Protein AF-A0A8S3ELR5-F1 (afdb_monomer_lite)

InterPro domains:
  IPR026510 Peroxisomal membrane protein 11C, metazoa [PTHR20990] (1-77)

Foldseek 3Di:
DVVVLVVVLVVLVVDVCPLVVLVVLLVVLVVVLVVDDCPDPSNVVSVVVNVVSVVVSVVSVVSVVVVVVVVVVVVVPDDD

Secondary structure (DSSP, 8-state):
-HHHHHHHHHHHHT-TTHHHHHHHHHHHHHHHHHHS-TTSHHHHHHHHHHHHHHHHHHHHHHHHHHHHHHHHHHHHTS--

Structure (mmCIF, N/CA/C/O backbone):
data_AF-A0A8S3ELR5-F1
#
_entry.id   AF-A0A8S3ELR5-F1
#
loop_
_atom_site.group_PDB
_atom_site.id
_atom_site.type_symbol
_atom_site.label_atom_id
_atom_site.label_alt_id
_atom_site.label_comp_id
_atom_site.label_asym_id
_atom_site.label_entity_id
_atom_site.label_seq_id
_atom_site.pdbx_PDB_ins_code
_atom_site.Cartn_x
_atom_site.Cartn_y
_atom_site.Cartn_z
_atom_site.occupancy
_atom_site.B_iso_or_equiv
_atom_site.auth_seq_id
_atom_site.auth_comp_id
_atom_site.auth_asym_id
_atom_site.auth_atom_id
_atom_site.pdbx_PDB_model_num
ATOM 1 N N . MET A 1 1 ? 8.759 -17.606 -21.779 1.00 42.59 1 MET A N 1
ATOM 2 C CA . MET A 1 1 ? 8.798 -17.454 -20.299 1.00 42.59 1 MET A CA 1
ATOM 3 C C . MET A 1 1 ? 9.013 -15.992 -19.908 1.00 42.59 1 MET A C 1
ATOM 5 O O . MET A 1 1 ? 8.361 -15.527 -18.986 1.00 42.59 1 MET A O 1
ATOM 9 N N . THR A 1 2 ? 9.830 -15.253 -20.663 1.00 47.47 2 THR A N 1
ATOM 10 C CA . THR A 1 2 ? 9.958 -13.784 -20.642 1.00 47.47 2 THR A CA 1
ATOM 11 C C . THR A 1 2 ? 8.666 -13.032 -20.988 1.00 47.47 2 THR A C 1
ATOM 13 O O . THR A 1 2 ? 8.387 -12.020 -20.356 1.00 47.47 2 THR A O 1
ATOM 16 N N . ASP A 1 3 ? 7.831 -13.554 -21.895 1.00 55.59 3 ASP A N 1
ATOM 17 C CA . ASP A 1 3 ? 6.587 -12.872 -22.306 1.00 55.59 3 ASP A CA 1
ATOM 18 C C . ASP A 1 3 ? 5.565 -12.708 -21.175 1.00 55.59 3 ASP A C 1
ATOM 20 O O . ASP A 1 3 ? 4.932 -11.665 -21.068 1.00 55.59 3 ASP A O 1
ATOM 24 N N . TYR A 1 4 ? 5.440 -13.699 -20.285 1.00 56.41 4 TYR A N 1
ATOM 25 C CA . TYR A 1 4 ? 4.524 -13.621 -19.139 1.00 56.41 4 TYR A CA 1
ATOM 26 C C . TYR A 1 4 ? 4.990 -12.602 -18.100 1.00 56.41 4 TYR A C 1
ATOM 28 O O . TYR A 1 4 ? 4.168 -11.916 -17.497 1.00 56.41 4 TYR A O 1
ATOM 36 N N . VAL A 1 5 ? 6.306 -12.486 -17.903 1.00 55.81 5 VAL A N 1
ATOM 37 C CA . VAL A 1 5 ? 6.891 -11.472 -17.018 1.00 55.81 5 VAL A CA 1
ATOM 38 C C . VAL A 1 5 ? 6.681 -10.087 -17.625 1.00 55.81 5 VAL A C 1
ATOM 40 O O . VAL A 1 5 ? 6.223 -9.197 -16.922 1.00 55.81 5 VAL A O 1
ATOM 43 N N . SER A 1 6 ? 6.899 -9.929 -18.935 1.00 57.78 6 SER A N 1
ATOM 44 C CA . SER A 1 6 ? 6.669 -8.662 -19.639 1.00 57.78 6 SER A CA 1
ATOM 45 C C . SER A 1 6 ? 5.199 -8.235 -19.605 1.00 57.78 6 SER A C 1
ATOM 47 O O . SER A 1 6 ? 4.914 -7.105 -19.239 1.00 57.78 6 SER A O 1
ATOM 49 N N . GLN A 1 7 ? 4.256 -9.147 -19.871 1.00 62.59 7 GLN A N 1
ATOM 50 C CA . GLN A 1 7 ? 2.817 -8.862 -19.767 1.00 62.59 7 GLN A CA 1
ATOM 51 C C . GLN A 1 7 ? 2.386 -8.503 -18.344 1.00 62.59 7 GLN A C 1
ATOM 53 O O . GLN A 1 7 ? 1.537 -7.638 -18.154 1.00 62.59 7 GLN A O 1
ATOM 58 N N . THR A 1 8 ? 2.950 -9.172 -17.337 1.00 57.31 8 THR A N 1
ATOM 59 C CA . THR A 1 8 ? 2.631 -8.876 -15.934 1.00 57.31 8 THR A CA 1
ATOM 60 C C . THR A 1 8 ? 3.155 -7.498 -15.540 1.00 57.31 8 THR A C 1
ATOM 62 O O . THR A 1 8 ? 2.457 -6.769 -14.842 1.00 57.31 8 THR A O 1
ATOM 65 N N . VAL A 1 9 ? 4.348 -7.127 -16.017 1.00 57.97 9 VAL A N 1
ATOM 66 C CA . VAL A 1 9 ? 4.933 -5.799 -15.799 1.00 57.97 9 VAL A CA 1
ATOM 67 C C . VAL A 1 9 ? 4.140 -4.721 -16.539 1.00 57.97 9 VAL A C 1
ATOM 69 O O . VAL A 1 9 ? 3.814 -3.723 -15.916 1.00 57.97 9 VAL A O 1
ATOM 72 N N . ASP A 1 10 ? 3.709 -4.948 -17.783 1.00 60.47 10 ASP A N 1
ATOM 73 C CA . ASP A 1 10 ? 2.884 -3.989 -18.540 1.00 60.47 10 ASP A CA 1
ATOM 74 C C . ASP A 1 10 ? 1.520 -3.736 -17.875 1.00 60.47 10 ASP A C 1
ATOM 76 O O . ASP A 1 10 ? 1.051 -2.601 -17.803 1.00 60.47 10 ASP A O 1
ATOM 80 N N . VAL A 1 11 ? 0.875 -4.779 -17.337 1.00 60.47 11 VAL A N 1
ATOM 81 C CA . VAL A 1 11 ? -0.382 -4.628 -16.580 1.00 60.47 11 VAL A CA 1
ATOM 82 C C . VAL A 1 11 ? -0.154 -3.862 -15.274 1.00 60.47 11 VAL A C 1
ATOM 84 O O . VAL A 1 11 ? -1.026 -3.102 -14.846 1.00 60.47 11 VAL A O 1
ATOM 87 N N . LEU A 1 12 ? 1.008 -4.046 -14.643 1.00 55.78 12 LEU A N 1
ATOM 88 C CA . LEU A 1 12 ? 1.392 -3.301 -13.448 1.00 55.78 12 LEU A CA 1
ATOM 89 C C . LEU A 1 12 ? 1.699 -1.829 -13.769 1.00 55.78 12 LEU A C 1
ATOM 91 O O . LEU A 1 12 ? 1.256 -0.953 -13.020 1.00 55.78 12 LEU A O 1
ATOM 95 N N . ASP A 1 13 ? 2.421 -1.557 -14.856 1.00 59.31 13 ASP A N 1
ATOM 96 C CA . ASP A 1 13 ? 2.787 -0.212 -15.325 1.00 59.31 13 ASP A CA 1
ATOM 97 C C . ASP A 1 13 ? 1.574 0.573 -15.842 1.00 59.31 13 ASP A C 1
ATOM 99 O O . ASP A 1 13 ? 1.514 1.790 -15.679 1.00 59.31 13 ASP A O 1
ATOM 103 N N . CYS A 1 14 ? 0.544 -0.098 -16.375 1.00 55.16 14 CYS A N 1
ATOM 104 C CA . CYS A 1 14 ? -0.695 0.550 -16.826 1.00 55.16 14 CYS A CA 1
ATOM 105 C C . CYS A 1 14 ? -1.482 1.274 -15.716 1.00 55.16 14 CYS A C 1
ATOM 1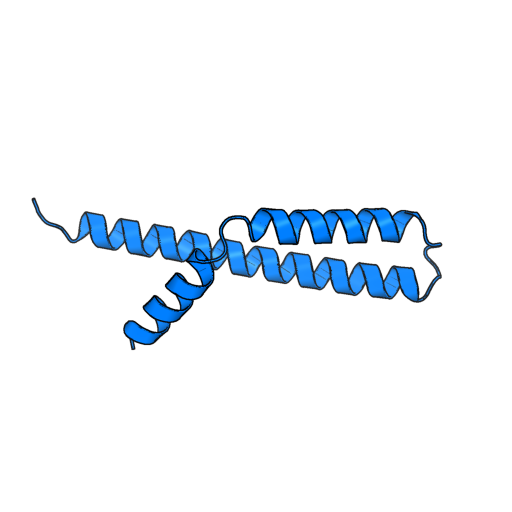07 O O . CYS A 1 14 ? -2.388 2.048 -16.025 1.00 55.16 14 CYS A O 1
ATOM 109 N N . TYR A 1 15 ? -1.174 1.038 -14.439 1.00 62.25 15 TYR A N 1
ATOM 110 C CA . TYR A 1 15 ? -1.826 1.703 -13.310 1.00 62.25 15 TYR A CA 1
ATOM 111 C C . TYR A 1 15 ? -0.904 2.761 -12.679 1.00 62.25 15 TYR A C 1
ATOM 113 O O . TYR A 1 15 ? -0.484 2.651 -11.519 1.00 62.25 15 TYR A O 1
ATOM 121 N N . GLU A 1 16 ? -0.614 3.826 -13.436 1.00 62.56 16 GLU A N 1
ATOM 122 C CA . GLU A 1 16 ? 0.005 5.040 -12.889 1.00 62.56 16 GLU A CA 1
ATOM 123 C C . GLU A 1 16 ? -0.807 5.540 -11.680 1.00 62.56 16 GLU A C 1
ATOM 125 O O . GLU A 1 16 ? -2.027 5.708 -11.731 1.00 62.56 16 GLU A O 1
ATOM 130 N N . GLY A 1 17 ? -0.132 5.737 -10.545 1.00 66.12 17 GLY A N 1
ATOM 131 C CA . GLY A 1 17 ? -0.772 6.162 -9.297 1.00 66.12 17 GLY A CA 1
ATOM 132 C C . GLY A 1 17 ? -1.320 5.033 -8.412 1.00 66.12 17 GLY A C 1
ATOM 133 O O . GLY A 1 17 ? -1.948 5.325 -7.392 1.00 66.12 17 GLY A O 1
ATOM 134 N N . ARG A 1 18 ? -1.052 3.753 -8.713 1.00 73.75 18 ARG A N 1
ATOM 135 C CA . ARG A 1 18 ? -1.430 2.618 -7.839 1.00 73.75 18 ARG A CA 1
ATOM 136 C C . ARG A 1 18 ? -0.920 2.752 -6.404 1.00 73.75 18 ARG A C 1
ATOM 138 O O . ARG A 1 18 ? -1.662 2.475 -5.463 1.00 73.75 18 ARG A O 1
ATOM 145 N N . ASP A 1 19 ? 0.318 3.219 -6.222 1.00 73.06 19 ASP A N 1
ATOM 146 C CA . ASP A 1 19 ? 0.893 3.423 -4.888 1.00 73.06 19 ASP A CA 1
ATOM 147 C C . ASP A 1 19 ? 0.144 4.535 -4.145 1.00 73.06 19 ASP A C 1
ATOM 149 O O . ASP A 1 19 ? -0.165 4.384 -2.964 1.00 73.06 1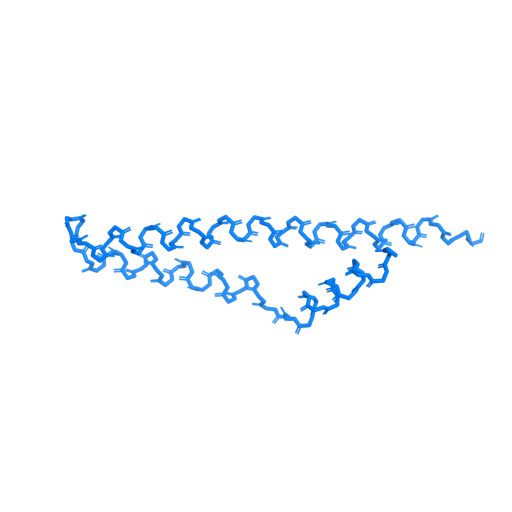9 ASP A O 1
ATOM 153 N N . ALA A 1 20 ? -0.265 5.595 -4.852 1.00 73.31 20 ALA A N 1
ATOM 154 C CA . ALA A 1 20 ? -1.093 6.659 -4.295 1.00 73.31 20 ALA A CA 1
ATOM 155 C C . ALA A 1 20 ? -2.492 6.149 -3.902 1.00 73.31 20 ALA A C 1
ATOM 157 O O . ALA A 1 20 ? -2.964 6.460 -2.810 1.00 73.31 20 ALA A O 1
ATOM 158 N N . ALA A 1 21 ? -3.131 5.312 -4.726 1.00 75.69 21 ALA A N 1
ATOM 159 C CA . ALA A 1 21 ? -4.440 4.723 -4.431 1.00 75.69 21 ALA A CA 1
ATOM 160 C C . ALA A 1 21 ? -4.400 3.767 -3.225 1.00 75.69 21 ALA A C 1
ATOM 162 O O . ALA A 1 21 ? -5.266 3.818 -2.344 1.00 75.69 21 ALA A O 1
ATOM 163 N N . ILE A 1 22 ? -3.372 2.920 -3.141 1.00 77.56 22 ILE A N 1
ATOM 164 C CA . ILE A 1 22 ? -3.181 1.994 -2.017 1.00 77.56 22 ILE A CA 1
ATOM 165 C C . ILE A 1 22 ? -2.848 2.773 -0.752 1.00 77.56 22 ILE A C 1
ATOM 167 O O . ILE A 1 22 ? -3.439 2.521 0.296 1.00 77.56 22 ILE A O 1
ATOM 171 N N . THR A 1 23 ? -1.970 3.768 -0.852 1.00 78.31 23 THR A N 1
ATOM 172 C CA . THR A 1 23 ? -1.605 4.642 0.263 1.00 78.31 23 THR A CA 1
ATOM 173 C C . THR A 1 23 ? -2.807 5.436 0.771 1.00 78.31 23 THR A C 1
ATOM 175 O O . THR A 1 23 ? -3.041 5.475 1.979 1.00 78.31 23 THR A O 1
ATOM 178 N N . PHE A 1 24 ? -3.633 5.987 -0.122 1.00 82.06 24 PHE A N 1
ATOM 179 C CA . PHE A 1 24 ? -4.885 6.647 0.242 1.00 82.06 24 PHE A CA 1
ATOM 180 C C . PHE A 1 24 ? -5.828 5.688 0.972 1.00 82.06 24 PHE A C 1
ATOM 182 O O . PHE A 1 24 ? -6.325 6.012 2.048 1.00 82.06 24 PHE A O 1
ATOM 189 N N . THR A 1 25 ? -6.019 4.478 0.444 1.00 79.19 25 THR A N 1
ATOM 190 C CA . THR A 1 25 ? -6.895 3.462 1.051 1.00 79.19 25 THR A CA 1
ATOM 191 C C . THR A 1 25 ? -6.390 3.020 2.429 1.00 79.19 25 THR A C 1
ATOM 193 O O . THR A 1 25 ? -7.179 2.794 3.347 1.00 79.19 25 THR A O 1
ATOM 196 N N . LEU A 1 26 ? -5.072 2.938 2.602 1.00 80.44 26 LEU A N 1
ATOM 197 C CA . LEU A 1 26 ? -4.408 2.548 3.842 1.00 80.44 26 LEU A CA 1
ATOM 198 C C . LEU A 1 26 ? -4.579 3.626 4.925 1.00 80.44 26 LEU A C 1
ATOM 200 O O . LEU A 1 26 ? -5.005 3.319 6.042 1.00 80.44 26 LEU A O 1
ATOM 204 N N . TYR A 1 27 ? -4.365 4.899 4.581 1.00 81.44 27 TYR A N 1
ATOM 205 C CA . TYR A 1 27 ? -4.648 6.013 5.491 1.00 81.44 27 TYR A CA 1
ATOM 206 C C . TYR A 1 27 ? -6.139 6.176 5.770 1.00 81.44 27 TYR A C 1
ATOM 208 O O . TYR A 1 27 ? -6.511 6.439 6.910 1.00 81.44 27 TYR A O 1
ATOM 216 N N . PHE A 1 28 ? -6.999 5.946 4.780 1.00 82.81 28 PHE A N 1
ATOM 217 C CA . PHE A 1 28 ? -8.446 5.960 4.956 1.00 82.81 28 PHE A CA 1
ATOM 218 C C . PHE A 1 28 ? -8.910 4.873 5.936 1.00 82.81 28 PHE A C 1
ATOM 220 O O . PHE A 1 28 ? -9.686 5.155 6.847 1.00 82.81 28 PHE A O 1
ATOM 227 N N . CYS A 1 29 ? -8.377 3.651 5.825 1.00 80.31 29 CYS A N 1
ATOM 228 C CA . CYS A 1 29 ? -8.639 2.575 6.784 1.00 80.31 29 CYS A CA 1
ATOM 229 C C . CYS A 1 29 ? -8.134 2.921 8.190 1.00 80.31 29 CYS A C 1
ATOM 231 O O . CYS A 1 29 ? -8.826 2.645 9.171 1.00 80.31 29 CYS A O 1
ATOM 233 N N . CYS A 1 30 ? -6.955 3.539 8.297 1.00 80.62 30 CYS A N 1
ATOM 234 C CA . CYS A 1 30 ? -6.398 3.984 9.574 1.00 80.62 30 CYS A CA 1
ATOM 235 C C . CYS A 1 30 ? -7.283 5.061 10.222 1.00 80.62 30 CYS A C 1
ATOM 237 O O . CYS A 1 30 ? -7.675 4.932 11.383 1.00 80.62 30 CYS A O 1
ATOM 239 N N . LEU A 1 31 ? -7.685 6.062 9.439 1.00 86.06 31 LEU A N 1
ATOM 240 C CA . LEU A 1 31 ? -8.555 7.154 9.857 1.00 86.06 31 LEU A CA 1
ATOM 241 C C . LEU A 1 31 ? -9.920 6.622 10.306 1.00 86.06 31 LEU A C 1
ATOM 243 O O . LEU A 1 31 ? -10.329 6.886 11.434 1.00 86.06 31 LEU A O 1
ATOM 247 N N . LEU A 1 32 ? -10.566 5.771 9.499 1.00 83.81 32 LEU A N 1
ATOM 248 C CA . LEU A 1 32 ? -11.801 5.078 9.878 1.00 83.81 32 LEU A CA 1
ATOM 249 C C . LEU A 1 32 ? -11.629 4.278 11.169 1.00 83.81 32 LEU A C 1
ATOM 251 O O . LEU A 1 32 ? -12.482 4.354 12.047 1.00 83.81 32 LEU A O 1
ATOM 255 N N . SER A 1 33 ? -10.526 3.542 11.326 1.00 78.69 33 SER A N 1
ATOM 256 C CA . SER A 1 33 ? -10.286 2.732 12.525 1.00 78.69 33 SER A CA 1
ATOM 257 C C . SER A 1 33 ? -10.205 3.562 13.812 1.00 78.69 33 SER A C 1
ATOM 259 O O . SER A 1 33 ? -10.525 3.025 14.873 1.00 78.69 33 SER A O 1
ATOM 261 N N . GLY A 1 34 ? -9.838 4.847 13.714 1.00 80.12 34 GLY A N 1
ATOM 262 C CA . GLY A 1 34 ? -9.817 5.804 14.822 1.00 80.12 34 GLY A CA 1
ATOM 263 C C . GLY A 1 34 ? -11.201 6.304 15.249 1.00 80.12 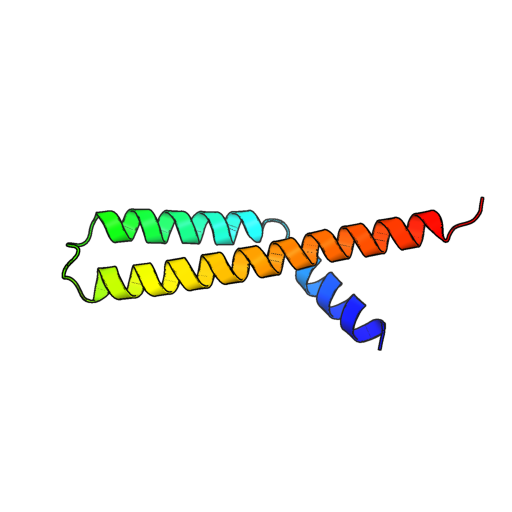34 GLY A C 1
ATOM 264 O O . GLY A 1 34 ? -11.383 6.641 16.416 1.00 80.12 34 GLY A O 1
ATOM 265 N N . PHE A 1 35 ? -12.193 6.287 14.352 1.00 84.88 35 PHE A N 1
ATOM 266 C CA . PHE A 1 35 ? -13.583 6.638 14.677 1.00 84.88 35 PHE A CA 1
ATOM 267 C C . PHE A 1 35 ? -14.349 5.505 15.369 1.00 84.88 35 PHE A C 1
ATOM 269 O O . PHE A 1 35 ? -15.386 5.749 15.987 1.00 84.88 35 PHE A O 1
ATOM 276 N N . TYR A 1 36 ? -13.855 4.265 15.293 1.00 81.25 36 TYR A N 1
ATOM 277 C CA . TYR A 1 36 ? -14.510 3.114 15.908 1.00 81.25 36 TYR A CA 1
ATOM 278 C C . TYR A 1 36 ? -13.839 2.707 17.225 1.00 81.25 36 TYR A C 1
ATOM 280 O O . TYR A 1 36 ? -12.611 2.633 17.308 1.00 81.25 36 TYR A O 1
ATOM 288 N N . PRO A 1 37 ? -14.620 2.337 18.258 1.00 80.56 37 PRO A N 1
ATOM 289 C CA . PRO A 1 37 ? -14.054 1.856 19.507 1.00 80.56 37 PRO A CA 1
ATOM 290 C C . PRO A 1 37 ? -13.242 0.580 19.269 1.00 80.56 37 PRO A C 1
ATOM 292 O O . PRO A 1 37 ? -13.666 -0.330 18.550 1.00 80.56 37 PRO A O 1
ATOM 295 N N . ARG A 1 38 ? -12.088 0.484 19.937 1.00 74.88 38 ARG A N 1
ATOM 296 C CA . ARG A 1 38 ? -11.087 -0.588 19.769 1.00 74.88 38 ARG A CA 1
ATOM 297 C C . ARG A 1 38 ? -11.635 -2.007 19.994 1.00 74.88 38 ARG A C 1
ATOM 299 O O . ARG A 1 38 ? -11.098 -2.975 19.466 1.00 74.88 38 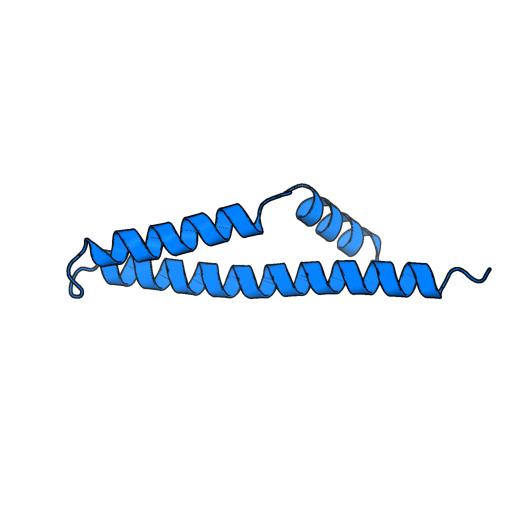ARG A O 1
ATOM 306 N N . LYS A 1 39 ? -12.724 -2.141 20.763 1.00 77.62 39 LYS A N 1
ATOM 307 C CA . LYS A 1 39 ? -13.418 -3.419 21.012 1.00 77.62 39 LYS A CA 1
ATOM 308 C C . LYS A 1 39 ? -14.390 -3.831 19.897 1.00 77.62 39 LYS A C 1
ATOM 310 O O . LYS A 1 39 ? -14.851 -4.969 19.916 1.00 77.62 39 LYS A O 1
ATOM 315 N N . SER A 1 40 ? -14.691 -2.954 18.939 1.00 81.56 40 SER A N 1
ATOM 316 C CA . SER A 1 40 ? -15.615 -3.262 17.846 1.00 81.56 40 SER A CA 1
ATOM 317 C C . SER A 1 40 ? -15.028 -4.291 16.875 1.00 81.56 40 SER A C 1
ATOM 319 O O . SER A 1 40 ? -13.835 -4.288 16.556 1.00 81.56 40 SER A O 1
ATOM 321 N N . ASN A 1 41 ? -15.893 -5.167 16.360 1.00 82.00 41 ASN A N 1
ATOM 322 C CA . ASN A 1 41 ? -15.532 -6.110 15.298 1.00 82.00 41 ASN A CA 1
ATOM 323 C C . ASN A 1 41 ? -15.079 -5.377 14.023 1.00 82.00 41 ASN A C 1
ATOM 325 O O . ASN A 1 41 ? -14.198 -5.864 13.312 1.00 82.00 41 ASN A O 1
ATOM 329 N N . LEU A 1 42 ? -15.624 -4.179 13.779 1.00 79.81 42 LEU A N 1
ATOM 330 C CA . LEU A 1 42 ? -15.260 -3.323 12.653 1.00 79.81 42 LEU A CA 1
ATOM 331 C C . LEU A 1 42 ? -13.810 -2.833 12.750 1.00 79.81 42 LEU A C 1
ATOM 333 O O . LEU A 1 42 ? -13.075 -2.945 11.775 1.00 79.81 42 LEU A O 1
ATOM 337 N N . HIS A 1 43 ? -13.366 -2.385 13.932 1.00 78.50 43 HIS A N 1
ATOM 338 C CA . HIS A 1 43 ? -11.980 -1.963 14.159 1.00 78.50 43 HIS A CA 1
ATOM 339 C C . HIS A 1 43 ? -10.987 -3.101 13.863 1.00 78.50 43 HIS A C 1
ATOM 341 O O . HIS A 1 43 ? -10.015 -2.905 13.137 1.00 78.50 43 HIS A O 1
ATOM 347 N N . ARG A 1 44 ? -11.264 -4.329 14.332 1.00 82.88 44 ARG A N 1
ATOM 348 C CA . ARG A 1 44 ? -10.419 -5.502 14.022 1.00 82.88 44 ARG A CA 1
ATOM 349 C C . ARG A 1 44 ? -10.436 -5.870 12.539 1.00 82.88 44 ARG A C 1
ATOM 351 O O . ARG A 1 44 ? -9.439 -6.359 12.013 1.00 82.88 44 ARG A O 1
ATOM 358 N N . SER A 1 45 ? -11.570 -5.693 11.863 1.00 84.81 45 SER A N 1
ATOM 359 C CA . SER A 1 45 ? -11.668 -5.930 10.422 1.00 84.81 45 SER A CA 1
ATOM 360 C C . SER A 1 45 ? -10.855 -4.903 9.632 1.00 84.81 45 SER A C 1
ATOM 362 O O . SER A 1 45 ? -10.060 -5.292 8.783 1.00 84.81 45 SER A O 1
ATOM 364 N N . LEU A 1 46 ? -10.970 -3.619 9.982 1.00 80.31 46 LEU A N 1
ATOM 365 C CA . LEU A 1 46 ? -10.195 -2.527 9.391 1.00 80.31 46 LEU A CA 1
ATOM 366 C C . LEU A 1 46 ? -8.691 -2.711 9.608 1.00 80.31 46 LEU A C 1
ATOM 368 O O . LEU A 1 46 ? -7.9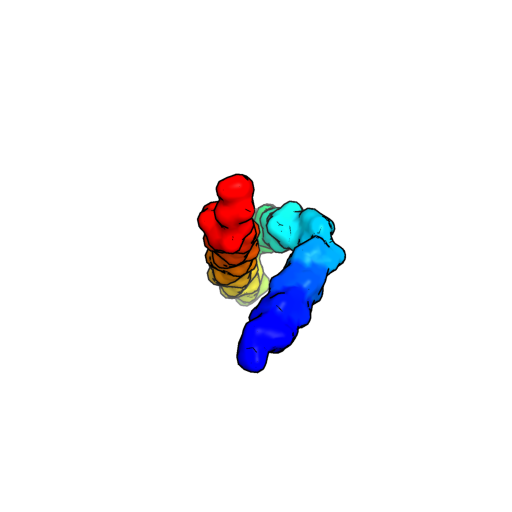29 -2.547 8.665 1.00 80.31 46 LEU A O 1
ATOM 372 N N . GLN A 1 47 ? -8.255 -3.144 10.795 1.00 82.25 47 GLN A N 1
ATOM 373 C CA . GLN A 1 47 ? -6.842 -3.464 11.035 1.00 82.25 47 GLN A CA 1
ATOM 374 C C . GLN A 1 47 ? -6.344 -4.658 10.207 1.00 82.25 47 GLN A C 1
ATOM 376 O O . GLN A 1 47 ? -5.214 -4.642 9.725 1.00 82.25 47 GLN A O 1
ATOM 381 N N . ARG A 1 48 ? -7.173 -5.691 10.002 1.00 86.06 48 ARG A N 1
ATOM 382 C CA . ARG A 1 48 ? -6.815 -6.810 9.110 1.00 86.06 48 ARG A CA 1
ATOM 383 C C . ARG A 1 48 ? -6.688 -6.359 7.657 1.00 86.06 48 ARG A C 1
ATOM 385 O O . ARG A 1 48 ? -5.769 -6.799 6.974 1.00 86.06 48 ARG A O 1
ATOM 392 N N . VAL A 1 49 ? -7.593 -5.497 7.199 1.00 82.75 49 VAL A N 1
ATOM 393 C CA . VAL A 1 49 ? -7.550 -4.913 5.851 1.00 82.75 49 VAL A CA 1
ATOM 394 C C . VAL A 1 49 ? -6.318 -4.023 5.693 1.00 82.75 49 VAL A C 1
ATOM 396 O O . VAL A 1 49 ? -5.587 -4.187 4.724 1.00 82.75 49 VAL A O 1
ATOM 399 N N . PHE A 1 50 ? -6.030 -3.173 6.681 1.00 83.38 50 PHE A N 1
ATOM 400 C CA . PHE A 1 50 ? -4.830 -2.340 6.732 1.00 83.38 50 PHE A CA 1
ATOM 401 C C . PHE A 1 50 ? -3.553 -3.174 6.587 1.00 83.38 50 PHE A C 1
ATOM 403 O O . PHE A 1 50 ? -2.752 -2.905 5.700 1.00 83.38 50 PHE A O 1
ATOM 410 N N . LYS A 1 51 ? -3.403 -4.236 7.390 1.00 84.56 51 LYS A N 1
ATOM 411 C CA . LYS A 1 51 ? -2.225 -5.110 7.332 1.00 84.56 51 LYS A CA 1
ATOM 412 C C . LYS A 1 51 ? -2.063 -5.785 5.966 1.00 84.56 51 LYS A C 1
ATOM 414 O O . LYS A 1 51 ? -0.967 -5.835 5.432 1.00 84.56 51 LYS A O 1
ATOM 419 N N . ARG A 1 52 ? -3.160 -6.255 5.364 1.00 84.62 52 ARG A N 1
ATOM 420 C CA . ARG A 1 52 ? -3.112 -6.845 4.015 1.00 84.62 52 ARG A CA 1
ATOM 421 C C . ARG A 1 52 ? -2.745 -5.826 2.936 1.00 84.62 52 ARG A C 1
ATOM 423 O O . ARG A 1 52 ? -2.030 -6.171 2.007 1.00 84.62 52 ARG A O 1
ATOM 430 N N . LEU A 1 53 ? -3.233 -4.592 3.044 1.00 79.94 53 LEU A N 1
ATOM 431 C CA . LEU A 1 53 ? -2.862 -3.504 2.133 1.00 79.94 53 LEU A CA 1
ATOM 432 C C . LEU A 1 53 ? -1.385 -3.122 2.280 1.00 79.94 53 LEU A C 1
ATOM 434 O O . LEU A 1 53 ? -0.736 -2.830 1.280 1.00 79.94 53 LEU A O 1
ATOM 438 N N . GLU A 1 54 ? -0.855 -3.153 3.502 1.00 82.25 54 GLU A N 1
ATOM 439 C CA . GLU A 1 54 ? 0.566 -2.941 3.779 1.00 82.25 54 GLU A CA 1
ATOM 440 C C . GLU A 1 54 ? 1.426 -4.029 3.117 1.00 82.25 54 GLU A C 1
ATOM 442 O O . GLU A 1 54 ? 2.347 -3.701 2.368 1.00 82.25 54 GLU A O 1
ATOM 447 N N . ASP A 1 55 ? 1.056 -5.304 3.284 1.00 82.62 55 ASP A N 1
ATOM 448 C CA . ASP A 1 55 ? 1.724 -6.435 2.626 1.00 82.62 55 ASP A CA 1
ATOM 449 C C . ASP A 1 55 ? 1.672 -6.305 1.089 1.00 82.62 55 ASP A C 1
ATOM 451 O O . ASP A 1 55 ? 2.686 -6.474 0.408 1.00 82.62 55 ASP A O 1
ATOM 455 N N . CYS A 1 56 ? 0.516 -5.928 0.524 1.00 78.81 56 CYS A N 1
ATOM 456 C CA . CYS A 1 56 ? 0.385 -5.667 -0.913 1.00 78.81 56 CYS A CA 1
ATOM 457 C C . CYS A 1 56 ? 1.326 -4.549 -1.383 1.00 78.81 56 CYS A C 1
ATOM 459 O O . CYS A 1 56 ? 1.939 -4.672 -2.442 1.00 78.81 56 CYS A O 1
ATOM 461 N N . ARG A 1 57 ? 1.471 -3.468 -0.608 1.00 79.75 57 ARG A N 1
ATOM 462 C CA . ARG A 1 57 ? 2.333 -2.336 -0.971 1.00 79.75 57 ARG A CA 1
ATOM 463 C C . ARG A 1 57 ? 3.814 -2.716 -0.991 1.00 79.75 57 ARG A C 1
ATOM 465 O O . ARG A 1 57 ? 4.551 -2.226 -1.842 1.00 79.75 57 ARG A O 1
ATOM 472 N N . VAL A 1 58 ? 4.248 -3.606 -0.098 1.00 81.31 58 VAL A N 1
ATOM 473 C CA . VAL A 1 58 ? 5.615 -4.156 -0.121 1.00 81.31 58 VAL A CA 1
ATOM 474 C C . VAL A 1 58 ? 5.858 -4.943 -1.406 1.00 81.31 58 VAL A C 1
ATOM 476 O O . VAL A 1 58 ? 6.871 -4.733 -2.066 1.00 81.31 58 VAL A O 1
ATOM 479 N N . VAL A 1 59 ? 4.910 -5.797 -1.796 1.00 79.06 59 VAL A N 1
ATOM 480 C CA . VAL A 1 59 ? 5.002 -6.576 -3.039 1.00 79.06 59 VAL A CA 1
ATOM 481 C C . VAL A 1 59 ? 5.038 -5.661 -4.264 1.00 79.06 59 VAL A C 1
ATOM 483 O O . VAL A 1 59 ? 5.858 -5.862 -5.151 1.00 79.06 59 VAL A O 1
ATOM 486 N N . LEU A 1 60 ? 4.200 -4.625 -4.303 1.00 74.25 60 LEU A N 1
ATOM 487 C CA . LEU A 1 60 ? 4.184 -3.646 -5.394 1.00 74.25 60 LEU A CA 1
ATOM 488 C C . LEU A 1 60 ? 5.491 -2.864 -5.523 1.00 74.25 60 LEU A C 1
ATOM 490 O O . LEU A 1 60 ? 5.961 -2.678 -6.639 1.00 74.25 60 LEU A O 1
ATOM 494 N N . ARG A 1 61 ? 6.105 -2.465 -4.405 1.00 76.94 61 ARG A N 1
ATOM 495 C CA . ARG A 1 61 ? 7.440 -1.847 -4.424 1.00 76.94 61 ARG A CA 1
ATOM 496 C C . ARG A 1 61 ? 8.511 -2.804 -4.919 1.00 76.94 61 ARG A C 1
ATOM 498 O O . ARG A 1 61 ? 9.349 -2.402 -5.708 1.00 76.94 61 ARG A O 1
ATOM 505 N N . LEU A 1 62 ? 8.449 -4.068 -4.504 1.00 75.38 62 LEU A N 1
ATOM 506 C CA . LEU A 1 62 ? 9.363 -5.092 -5.004 1.00 75.38 62 LEU A CA 1
ATOM 507 C C . LEU A 1 62 ? 9.232 -5.254 -6.527 1.00 75.38 62 LEU A C 1
ATOM 509 O O . LEU A 1 62 ? 10.235 -5.426 -7.210 1.00 75.38 62 LEU A O 1
ATOM 513 N N . TYR A 1 63 ? 8.011 -5.177 -7.065 1.00 72.31 63 TYR A N 1
ATOM 514 C CA . TYR A 1 63 ? 7.795 -5.175 -8.512 1.00 72.31 63 TYR A CA 1
ATOM 515 C C . TYR A 1 63 ? 8.344 -3.917 -9.195 1.00 72.31 63 TYR A C 1
ATOM 517 O O . TYR A 1 63 ? 8.979 -4.058 -10.234 1.00 72.31 63 TYR A O 1
ATOM 525 N N . ASP A 1 64 ? 8.161 -2.724 -8.621 1.00 71.56 64 ASP A N 1
ATOM 526 C CA . ASP A 1 64 ? 8.771 -1.493 -9.157 1.00 71.56 64 ASP A CA 1
ATOM 527 C C . ASP A 1 64 ? 10.304 -1.581 -9.185 1.00 71.56 64 ASP A C 1
ATOM 529 O O . ASP A 1 64 ? 10.928 -1.275 -10.201 1.00 71.56 64 ASP A O 1
ATOM 533 N N . ASP A 1 65 ? 10.915 -2.088 -8.113 1.00 75.81 65 ASP A N 1
ATOM 534 C CA . ASP A 1 65 ? 12.363 -2.295 -8.037 1.00 75.81 65 ASP A CA 1
ATOM 535 C C . ASP A 1 65 ? 12.849 -3.319 -9.083 1.00 75.81 65 ASP A C 1
ATOM 537 O O . ASP A 1 65 ? 13.931 -3.171 -9.655 1.00 75.81 65 ASP A O 1
ATOM 541 N N . LEU A 1 66 ? 12.043 -4.346 -9.382 1.00 68.69 66 LEU A N 1
ATOM 542 C CA . LEU A 1 66 ? 12.328 -5.321 -10.440 1.00 68.69 66 LEU A CA 1
ATOM 543 C C . LEU A 1 66 ? 12.229 -4.714 -11.846 1.00 68.69 66 LEU A C 1
ATOM 545 O O . LEU A 1 66 ? 13.047 -5.057 -12.702 1.00 68.69 66 LEU A O 1
ATOM 549 N N . THR A 1 67 ? 11.277 -3.811 -12.091 1.00 68.56 67 THR A N 1
ATOM 550 C CA . THR A 1 67 ? 11.187 -3.053 -13.349 1.00 68.56 67 THR A CA 1
ATOM 551 C C . THR A 1 67 ? 12.428 -2.179 -13.538 1.00 68.56 67 THR A C 1
ATOM 553 O O . THR A 1 67 ? 13.040 -2.205 -14.604 1.00 68.56 67 THR A O 1
ATOM 556 N N . ILE A 1 68 ? 12.880 -1.499 -12.479 1.00 70.44 68 ILE A N 1
ATOM 557 C CA . ILE A 1 68 ? 14.121 -0.709 -12.496 1.00 70.44 68 ILE A CA 1
ATOM 558 C C . ILE A 1 68 ? 15.338 -1.604 -12.769 1.00 70.44 68 ILE A C 1
ATOM 560 O O . ILE A 1 68 ? 16.187 -1.253 -13.584 1.00 70.44 68 ILE A O 1
ATOM 564 N N . LEU A 1 69 ? 15.422 -2.780 -12.140 1.00 66.00 69 LEU A N 1
ATOM 565 C CA . LEU A 1 69 ? 16.483 -3.761 -12.401 1.00 66.00 69 LEU A CA 1
ATOM 566 C C . LEU A 1 69 ? 16.480 -4.242 -13.855 1.00 66.00 69 LEU A C 1
ATOM 568 O O . LEU A 1 69 ? 17.542 -4.309 -14.471 1.00 66.00 69 LEU A O 1
ATOM 572 N N . ARG A 1 70 ? 15.308 -4.555 -14.424 1.00 70.12 70 ARG A N 1
ATOM 573 C CA . ARG A 1 70 ? 15.166 -4.916 -15.843 1.00 70.12 70 ARG A CA 1
ATOM 574 C C . ARG A 1 70 ? 15.701 -3.802 -16.734 1.00 70.12 70 ARG A C 1
ATOM 576 O O . ARG A 1 70 ? 16.474 -4.083 -17.649 1.00 70.12 70 ARG A O 1
ATOM 583 N N . ASP A 1 71 ? 15.302 -2.564 -16.475 1.00 68.44 71 ASP A N 1
ATOM 584 C CA . ASP A 1 71 ? 15.714 -1.419 -17.282 1.00 68.44 71 ASP A CA 1
ATOM 585 C C . ASP A 1 71 ? 17.225 -1.182 -17.169 1.00 68.44 71 ASP A C 1
ATOM 587 O O . ASP A 1 71 ? 17.882 -0.946 -18.182 1.00 68.44 71 ASP A O 1
ATOM 591 N N . LEU A 1 72 ? 17.801 -1.365 -15.977 1.00 70.25 72 LEU A N 1
ATOM 592 C CA . LEU A 1 72 ? 19.237 -1.242 -15.722 1.00 70.25 72 LEU A CA 1
ATOM 593 C C . LEU A 1 72 ? 20.044 -2.331 -16.445 1.00 70.25 72 LEU A C 1
ATOM 595 O O . LEU A 1 72 ? 21.015 -2.021 -17.132 1.00 70.25 72 LEU A O 1
ATOM 599 N N . PHE A 1 73 ? 19.599 -3.591 -16.389 1.00 66.12 73 PHE A N 1
ATOM 600 C CA . PHE A 1 73 ? 20.210 -4.676 -17.164 1.00 66.12 73 PHE A CA 1
ATOM 601 C C . PHE A 1 73 ? 20.062 -4.462 -18.674 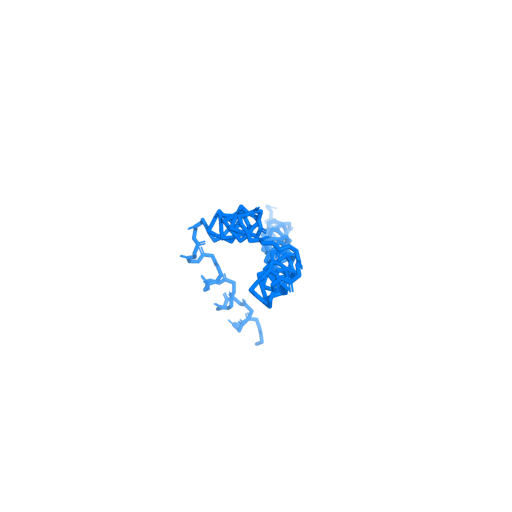1.00 66.12 73 PHE A C 1
ATOM 603 O O . PHE A 1 73 ? 20.997 -4.734 -19.418 1.00 66.12 73 PHE A O 1
ATOM 610 N N . THR A 1 74 ? 18.924 -3.947 -19.141 1.00 66.31 74 THR A N 1
ATOM 611 C CA . THR A 1 74 ? 18.692 -3.676 -20.571 1.00 66.31 74 THR A CA 1
ATOM 612 C C . THR A 1 74 ? 19.575 -2.530 -21.078 1.00 66.31 74 THR A C 1
ATOM 614 O O . THR A 1 74 ? 20.029 -2.567 -22.222 1.00 66.31 74 THR A O 1
ATOM 617 N N . TYR A 1 75 ? 19.858 -1.536 -20.231 1.00 62.62 75 TYR A N 1
ATOM 618 C CA . TYR A 1 75 ? 20.771 -0.441 -20.553 1.00 62.62 75 TYR A CA 1
ATOM 619 C C . TYR A 1 75 ? 22.245 -0.872 -20.534 1.00 62.62 75 TYR A C 1
ATOM 621 O O . TYR A 1 75 ? 22.983 -0.498 -21.441 1.00 62.62 75 TYR A O 1
ATOM 629 N N . GLU A 1 76 ? 22.674 -1.690 -19.567 1.00 59.25 76 GLU A N 1
ATOM 630 C CA . GLU A 1 76 ? 24.059 -2.195 -19.507 1.00 59.25 76 GLU A CA 1
ATOM 631 C C . GLU A 1 76 ? 24.372 -3.255 -20.581 1.00 59.25 76 GLU A C 1
ATOM 633 O O . GLU A 1 76 ? 25.521 -3.403 -20.993 1.00 59.25 76 GLU A O 1
ATOM 638 N N . LEU A 1 77 ? 23.362 -3.969 -21.092 1.00 53.09 77 LEU A N 1
ATOM 639 C CA . LEU A 1 77 ? 23.503 -4.943 -22.187 1.00 53.09 77 LEU A CA 1
ATOM 640 C C . LEU A 1 77 ? 23.408 -4.330 -23.592 1.00 53.09 77 LEU A C 1
ATOM 642 O O . LEU A 1 77 ? 23.453 -5.071 -24.577 1.00 53.09 77 LEU A O 1
ATOM 646 N N . ARG A 1 78 ? 23.300 -3.002 -23.720 1.00 48.28 78 ARG A N 1
ATOM 647 C CA . ARG A 1 78 ? 23.434 -2.302 -25.003 1.00 48.28 78 ARG A CA 1
ATOM 648 C C . ARG A 1 78 ? 24.875 -1.786 -25.131 1.00 48.28 78 ARG A C 1
ATOM 650 O O . ARG A 1 78 ? 25.138 -0.667 -24.695 1.00 48.28 78 ARG A O 1
ATOM 657 N N . PRO A 1 79 ? 25.819 -2.567 -25.699 1.00 47.09 79 PRO A N 1
ATOM 658 C CA . PRO A 1 79 ? 27.153 -2.054 -25.974 1.00 47.09 79 PRO A CA 1
ATOM 659 C C . PRO A 1 79 ? 27.019 -0.909 -26.982 1.00 47.09 79 PRO A C 1
ATOM 661 O O . PRO A 1 79 ? 26.419 -1.080 -28.049 1.00 47.09 79 PRO A O 1
ATOM 664 N N . GLY A 1 80 ? 27.511 0.266 -26.593 1.00 49.22 80 GLY A N 1
ATOM 665 C CA . GLY A 1 80 ? 27.853 1.331 -27.532 1.00 49.22 80 GLY A CA 1
ATOM 666 C C . GLY A 1 80 ? 29.058 0.938 -28.371 1.00 49.22 80 GLY A C 1
ATOM 667 O O . GLY A 1 80 ? 29.931 0.216 -27.836 1.00 49.22 80 GLY A O 1
#

pLDDT: mean 71.75, std 11.27, range [42.59, 86.06]

Sequence (80 aa):
MTDYVSQTVDVLDCYEGRDAAITFTLYFCCLLSGFYPRKSNLHRSLQRVFKRLEDCRVVLRLYDDLTILRDLFTYELRPG

Organism: NCBI:txid392030

Radius of gyration: 17.93 Å; chains: 1; bounding box: 44×25×48 Å